Protein AF-A0A962AT14-F1 (afdb_monomer)

Structure (mmCIF, N/CA/C/O backbone):
data_AF-A0A962AT14-F1
#
_entry.id   AF-A0A962AT14-F1
#
loop_
_atom_site.group_PDB
_atom_site.id
_atom_site.type_symbol
_atom_site.label_atom_id
_atom_site.label_alt_id
_atom_site.label_comp_id
_atom_site.label_asym_id
_atom_site.label_entity_id
_atom_site.label_seq_id
_atom_site.pdbx_PDB_ins_code
_atom_site.Cartn_x
_atom_site.Cartn_y
_atom_site.Cartn_z
_atom_site.occupancy
_atom_site.B_iso_or_equiv
_atom_site.auth_s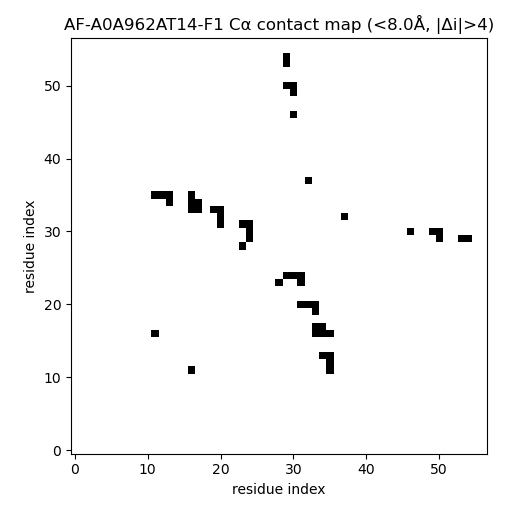eq_id
_atom_site.auth_comp_id
_atom_site.auth_asym_id
_atom_site.auth_atom_id
_atom_site.pdbx_PDB_model_num
ATOM 1 N N . PRO A 1 1 ? 19.175 0.641 -6.484 1.00 87.81 1 PRO A N 1
ATOM 2 C CA . PRO A 1 1 ? 18.965 0.001 -7.805 1.00 87.81 1 PRO A CA 1
ATOM 3 C C . PRO A 1 1 ? 20.026 0.425 -8.838 1.00 87.81 1 PRO A C 1
ATOM 5 O O . PRO A 1 1 ? 20.539 1.536 -8.778 1.00 87.81 1 PRO A O 1
ATOM 8 N N . THR A 1 2 ? 20.368 -0.476 -9.762 1.00 94.50 2 THR A N 1
ATOM 9 C CA . THR A 1 2 ? 21.342 -0.289 -10.858 1.00 94.50 2 THR A CA 1
ATOM 10 C C . THR A 1 2 ? 20.903 -1.123 -12.065 1.00 94.50 2 THR A C 1
ATOM 12 O O . THR A 1 2 ? 20.034 -1.978 -11.922 1.00 94.50 2 THR A O 1
ATOM 15 N N . ARG A 1 3 ? 21.556 -0.974 -13.226 1.00 94.25 3 ARG A N 1
ATOM 16 C CA . ARG A 1 3 ? 21.291 -1.816 -14.414 1.00 94.25 3 ARG A CA 1
ATOM 17 C C . ARG A 1 3 ? 21.521 -3.322 -14.197 1.00 94.25 3 ARG A C 1
ATOM 19 O O . ARG A 1 3 ? 21.078 -4.111 -15.014 1.00 94.25 3 ARG A O 1
ATOM 26 N N . LYS A 1 4 ? 22.222 -3.716 -13.124 1.00 96.75 4 LYS A N 1
ATOM 27 C CA . LYS A 1 4 ? 22.425 -5.127 -12.743 1.00 96.75 4 LYS A CA 1
ATOM 28 C C . LYS A 1 4 ? 21.298 -5.691 -11.864 1.00 96.75 4 LYS A C 1
ATOM 30 O O . LYS A 1 4 ? 21.320 -6.877 -11.561 1.00 96.75 4 LYS A O 1
ATOM 35 N N . HIS A 1 5 ? 20.367 -4.857 -11.395 1.00 98.19 5 HIS A N 1
ATOM 36 C CA . HIS A 1 5 ? 19.196 -5.333 -10.655 1.00 98.19 5 HIS A CA 1
ATOM 37 C C . HIS A 1 5 ? 18.156 -5.912 -11.620 1.00 98.19 5 HIS A C 1
ATOM 39 O O . HIS A 1 5 ? 18.240 -5.700 -12.828 1.00 98.19 5 HIS A O 1
ATOM 45 N N . HIS A 1 6 ? 17.171 -6.623 -11.071 1.00 96.88 6 HIS A N 1
ATOM 46 C CA . HIS A 1 6 ? 16.052 -7.145 -11.848 1.00 96.88 6 HIS A CA 1
ATOM 47 C C . HIS A 1 6 ? 15.367 -6.026 -12.648 1.00 96.88 6 HIS A C 1
ATOM 49 O O . HIS A 1 6 ? 15.163 -4.923 -12.130 1.00 96.88 6 HIS A O 1
ATOM 55 N N . ALA A 1 7 ? 15.050 -6.311 -13.911 1.00 97.06 7 ALA A N 1
ATOM 56 C CA . ALA A 1 7 ? 14.383 -5.359 -14.783 1.00 97.06 7 ALA A CA 1
ATOM 57 C C . ALA A 1 7 ? 12.957 -5.083 -14.287 1.00 97.06 7 ALA A C 1
ATOM 59 O O . ALA A 1 7 ? 12.297 -5.962 -13.736 1.00 97.06 7 ALA A O 1
ATOM 60 N N . VAL A 1 8 ? 12.478 -3.858 -14.496 1.00 96.06 8 VAL A N 1
ATOM 61 C CA . VAL A 1 8 ? 11.055 -3.552 -14.332 1.00 96.06 8 VAL A CA 1
ATOM 62 C C . VAL A 1 8 ? 10.336 -4.122 -15.548 1.00 96.06 8 VAL A C 1
ATOM 64 O O . VAL A 1 8 ? 10.666 -3.744 -16.669 1.00 96.06 8 VAL A O 1
ATOM 67 N N . ILE A 1 9 ? 9.414 -5.054 -15.318 1.00 97.25 9 ILE A N 1
ATOM 68 C CA . ILE A 1 9 ? 8.666 -5.723 -16.390 1.00 97.25 9 ILE A CA 1
ATOM 69 C C . ILE A 1 9 ? 7.457 -4.874 -16.787 1.00 97.25 9 ILE A C 1
ATOM 71 O O . ILE A 1 9 ? 7.241 -4.678 -17.973 1.00 97.25 9 ILE A O 1
ATOM 75 N N . ASP A 1 10 ? 6.760 -4.297 -15.802 1.00 97.25 10 ASP A N 1
ATOM 76 C CA . ASP A 1 10 ? 5.586 -3.448 -16.007 1.00 97.25 10 ASP A CA 1
ATOM 77 C C . ASP A 1 10 ? 5.506 -2.321 -14.968 1.00 97.25 10 ASP A C 1
ATOM 79 O O . ASP A 1 10 ? 5.987 -2.446 -13.835 1.00 97.25 10 ASP A O 1
ATOM 83 N N . PHE A 1 11 ? 4.850 -1.224 -15.355 1.00 97.44 11 PHE A N 1
ATOM 84 C CA . PHE A 1 11 ? 4.456 -0.137 -14.459 1.00 97.44 11 PHE A CA 1
ATOM 85 C C . PHE A 1 11 ? 2.951 -0.205 -14.215 1.00 97.44 11 PHE A C 1
ATOM 87 O O . PHE A 1 11 ? 2.161 0.314 -14.998 1.00 97.44 11 PHE A O 1
ATOM 94 N N . VAL A 1 12 ? 2.574 -0.845 -13.111 1.00 97.88 12 VAL A N 1
ATOM 95 C CA . VAL A 1 12 ? 1.176 -1.026 -12.709 1.00 97.88 12 VAL A CA 1
ATOM 96 C C . VAL A 1 12 ? 0.499 0.327 -12.472 1.00 97.88 12 VAL A C 1
ATOM 98 O O . VAL A 1 12 ? 1.023 1.190 -11.757 1.00 97.88 12 VAL A O 1
ATOM 101 N N . THR A 1 13 ? -0.677 0.506 -13.064 1.00 98.06 13 THR A N 1
ATOM 102 C CA . THR A 1 13 ? -1.473 1.732 -12.974 1.00 98.06 13 THR A CA 1
ATOM 103 C C . THR A 1 13 ? -2.147 1.885 -11.604 1.00 98.06 13 THR A C 1
ATOM 105 O O . THR A 1 13 ? -2.364 0.899 -10.893 1.00 98.06 13 THR A O 1
ATOM 108 N N . PRO A 1 14 ? -2.530 3.111 -11.201 1.00 97.69 14 PRO A N 1
ATOM 109 C CA . PRO A 1 14 ? -3.283 3.323 -9.963 1.00 97.69 14 PRO A CA 1
ATOM 110 C C . PR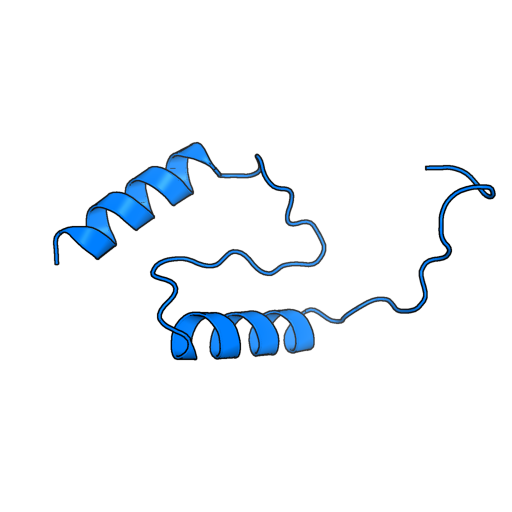O A 1 14 ? -4.577 2.494 -9.863 1.00 97.69 14 PRO A C 1
ATOM 112 O O . PRO A 1 14 ? -4.901 2.009 -8.779 1.00 97.69 14 PRO A O 1
ATOM 115 N N . ASP A 1 15 ? -5.280 2.279 -10.978 1.00 98.31 15 ASP A N 1
ATOM 116 C CA . ASP A 1 15 ? -6.525 1.497 -11.011 1.00 98.31 15 ASP A CA 1
ATOM 117 C C . ASP A 1 15 ? -6.276 0.001 -10.781 1.00 98.31 15 ASP A C 1
ATOM 119 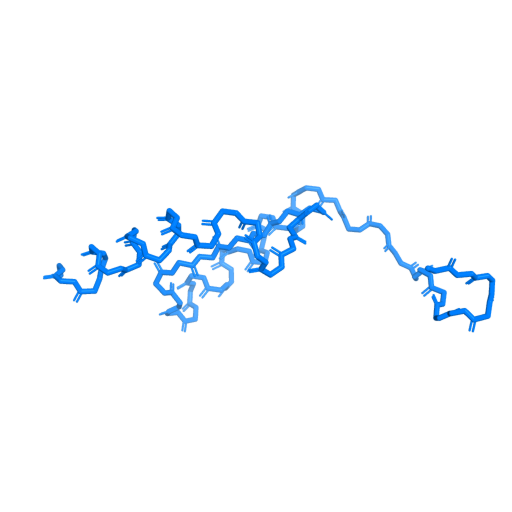O O . ASP A 1 15 ? -7.031 -0.664 -10.069 1.00 98.31 15 ASP A O 1
ATOM 123 N N . GLU A 1 16 ? -5.175 -0.540 -11.301 1.00 98.56 16 GLU A N 1
ATOM 124 C CA . GLU A 1 16 ? -4.776 -1.922 -11.021 1.00 98.56 16 GLU A CA 1
ATOM 125 C C . GLU A 1 16 ? -4.385 -2.112 -9.549 1.00 98.56 16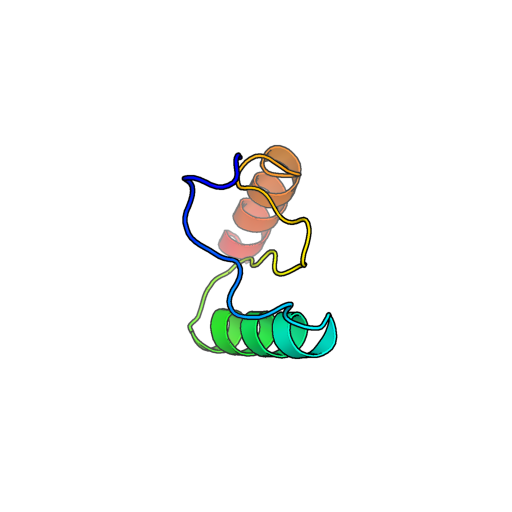 GLU A C 1
ATOM 127 O O . GLU A 1 16 ? -4.781 -3.097 -8.923 1.00 98.56 16 GLU A O 1
ATOM 132 N N . PHE A 1 17 ? -3.695 -1.136 -8.945 1.00 98.56 17 PHE A N 1
ATOM 133 C CA . PHE A 1 17 ? -3.461 -1.140 -7.497 1.00 98.56 17 PHE A CA 1
ATOM 134 C C . PHE A 1 17 ? -4.773 -1.128 -6.704 1.00 98.56 17 PHE A C 1
ATOM 136 O O . PHE A 1 17 ? -4.884 -1.834 -5.696 1.00 98.56 17 PHE A O 1
ATOM 143 N N . LYS A 1 18 ? -5.788 -0.387 -7.173 1.00 98.31 18 LYS A N 1
ATOM 144 C CA . LYS A 1 18 ? -7.120 -0.395 -6.562 1.00 98.31 18 LYS A CA 1
ATOM 145 C C . LYS A 1 18 ? -7.770 -1.776 -6.642 1.00 98.31 18 LYS A C 1
ATOM 147 O O . LYS A 1 18 ? -8.337 -2.237 -5.654 1.00 98.31 18 LYS A O 1
ATOM 152 N N . ALA A 1 19 ? -7.633 -2.468 -7.771 1.00 98.56 19 ALA A N 1
ATOM 153 C CA . ALA A 1 19 ? -8.114 -3.839 -7.909 1.00 98.56 19 ALA A CA 1
ATOM 154 C C . ALA A 1 19 ? -7.415 -4.797 -6.924 1.00 98.56 19 ALA A C 1
ATOM 156 O O . ALA A 1 19 ? -8.081 -5.615 -6.285 1.00 98.56 19 ALA A O 1
ATOM 157 N N . TYR A 1 20 ? -6.096 -4.672 -6.729 1.00 98.50 20 TYR A N 1
ATOM 158 C CA . TYR A 1 20 ? -5.368 -5.469 -5.733 1.00 98.50 20 TYR A CA 1
ATOM 159 C C . TYR A 1 20 ? -5.853 -5.198 -4.307 1.00 98.50 20 TYR A C 1
ATOM 161 O O . TYR A 1 20 ? -6.014 -6.137 -3.526 1.00 98.50 20 TYR A O 1
ATOM 169 N N . GLU A 1 21 ? -6.124 -3.932 -3.976 1.00 98.38 21 GLU A N 1
ATOM 170 C CA . GLU A 1 21 ? -6.701 -3.537 -2.692 1.00 98.38 21 GLU A CA 1
ATOM 171 C C . GLU A 1 21 ? -8.049 -4.233 -2.452 1.00 98.38 21 GLU A C 1
ATOM 173 O O . GLU A 1 21 ? -8.251 -4.861 -1.410 1.00 98.38 21 GLU A O 1
ATOM 178 N N . THR A 1 22 ? -8.948 -4.186 -3.440 1.00 98.56 22 THR A N 1
ATOM 179 C CA . THR A 1 22 ? -10.254 -4.854 -3.382 1.00 98.56 22 THR A CA 1
ATOM 180 C C . THR A 1 22 ? -10.110 -6.359 -3.169 1.00 98.56 22 THR A C 1
ATOM 182 O O . THR A 1 22 ? -10.779 -6.922 -2.302 1.00 98.56 22 THR A 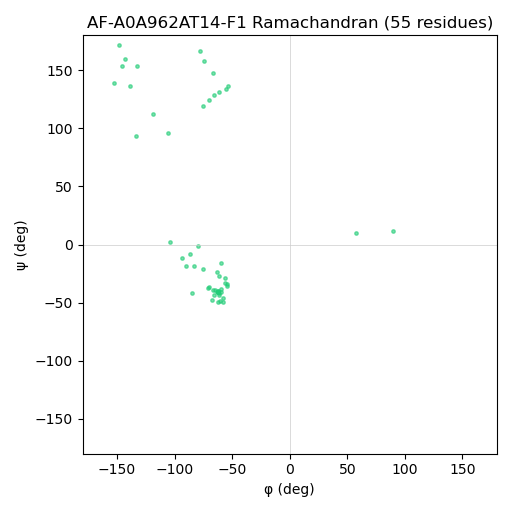O 1
ATOM 185 N N . VAL A 1 23 ? -9.210 -7.016 -3.908 1.00 98.75 23 VAL A N 1
ATOM 186 C CA . VAL A 1 23 ? -8.953 -8.456 -3.757 1.00 98.75 23 VAL A CA 1
ATOM 187 C C . VAL A 1 23 ? -8.400 -8.784 -2.367 1.00 98.75 23 VAL A C 1
ATOM 189 O O . VAL A 1 23 ? -8.801 -9.782 -1.770 1.00 98.75 23 VAL A O 1
ATOM 192 N N . ALA A 1 24 ? -7.499 -7.966 -1.825 1.00 98.56 24 ALA A N 1
ATOM 193 C CA . ALA A 1 24 ? -6.943 -8.176 -0.492 1.00 98.56 24 ALA A CA 1
ATOM 194 C C . ALA A 1 24 ? -8.010 -8.014 0.606 1.00 98.56 24 ALA A C 1
ATOM 196 O O . ALA A 1 24 ? -8.111 -8.867 1.490 1.00 98.56 24 ALA A O 1
ATOM 197 N N . TYR A 1 25 ? -8.870 -6.998 0.521 1.00 98.38 25 TYR A N 1
ATOM 198 C CA . TYR A 1 25 ? -9.996 -6.877 1.451 1.00 98.38 25 TYR A CA 1
ATOM 199 C C . TYR A 1 25 ? -10.973 -8.053 1.334 1.00 98.38 25 TYR A C 1
ATOM 201 O O . TYR A 1 25 ? -11.380 -8.603 2.355 1.00 98.38 25 TYR A O 1
ATOM 209 N N . ALA A 1 26 ? -11.273 -8.521 0.118 1.00 98.50 26 ALA A N 1
ATOM 210 C CA . ALA A 1 26 ? -12.097 -9.715 -0.089 1.00 98.50 26 ALA A CA 1
ATOM 211 C C . ALA A 1 26 ? -11.470 -10.991 0.510 1.00 98.50 26 ALA A C 1
ATOM 213 O O . ALA A 1 26 ? -12.184 -11.910 0.902 1.00 98.50 26 ALA A O 1
ATOM 214 N N . LYS A 1 27 ? -10.136 -11.045 0.626 1.00 98.50 27 LYS A N 1
ATOM 215 C CA . LYS A 1 27 ? -9.396 -12.125 1.305 1.00 98.50 27 LYS A CA 1
ATOM 216 C C . LYS A 1 27 ? -9.379 -12.000 2.835 1.00 98.50 27 LYS A C 1
ATOM 218 O O . LYS A 1 27 ? -8.805 -12.863 3.492 1.00 98.50 27 LYS A O 1
ATOM 223 N N . GLY A 1 28 ? -9.989 -10.961 3.408 1.00 98.00 28 GLY A N 1
ATOM 224 C CA . GLY A 1 28 ? -10.118 -10.785 4.856 1.00 98.00 28 GLY A CA 1
ATOM 225 C C . GLY A 1 28 ? -8.970 -10.022 5.521 1.00 98.00 28 GLY A C 1
ATOM 226 O O . GLY A 1 28 ? -8.885 -10.005 6.749 1.00 98.00 28 GLY A O 1
ATOM 227 N N . PHE A 1 29 ? -8.086 -9.371 4.755 1.00 98.12 29 PHE A N 1
ATOM 228 C CA . PHE A 1 29 ? -7.120 -8.450 5.356 1.00 98.12 29 PHE A CA 1
ATOM 229 C C . PHE A 1 29 ? -7.853 -7.255 5.968 1.00 98.12 29 PHE A C 1
ATOM 231 O O . PHE A 1 29 ? -8.649 -6.595 5.309 1.00 98.12 29 PHE A O 1
ATOM 238 N N . LEU A 1 30 ? -7.559 -6.946 7.230 1.00 97.50 30 LEU A N 1
ATOM 239 C CA . LEU A 1 30 ? -8.235 -5.866 7.953 1.00 97.50 30 LEU A CA 1
ATOM 240 C C . LEU A 1 30 ? -7.766 -4.470 7.524 1.00 97.50 30 LEU A C 1
ATOM 242 O O . LEU A 1 30 ? -8.474 -3.494 7.745 1.00 97.50 30 LEU A O 1
ATOM 246 N N . LEU A 1 31 ? -6.586 -4.345 6.917 1.00 97.44 31 LEU A N 1
ATOM 247 C CA . LEU A 1 31 ? -6.035 -3.095 6.395 1.00 97.44 31 LEU A CA 1
ATOM 248 C C . LEU A 1 31 ? -5.082 -3.403 5.240 1.00 97.44 31 LEU A C 1
ATOM 250 O O . LEU A 1 31 ? -4.309 -4.357 5.319 1.00 97.44 31 LEU A O 1
ATOM 254 N N . VAL A 1 32 ? -5.139 -2.593 4.184 1.00 97.62 32 VAL A N 1
ATOM 255 C CA . VAL A 1 32 ? -4.330 -2.753 2.973 1.00 97.62 32 VAL A CA 1
ATOM 256 C C . VAL A 1 32 ? -3.837 -1.380 2.520 1.00 97.62 32 VAL A C 1
ATOM 258 O O . VAL A 1 32 ? -4.610 -0.427 2.506 1.00 97.62 32 VAL A O 1
ATOM 261 N N . ALA A 1 33 ? -2.565 -1.291 2.130 1.00 97.12 33 ALA A N 1
ATOM 262 C CA . ALA A 1 33 ? -1.994 -0.135 1.447 1.00 97.12 33 ALA A CA 1
ATOM 263 C C . ALA A 1 33 ? -1.483 -0.585 0.071 1.00 97.12 33 ALA A C 1
ATOM 265 O O . ALA A 1 33 ? -0.527 -1.354 -0.013 1.00 97.12 33 ALA A O 1
ATOM 266 N N . ALA A 1 34 ? -2.117 -0.118 -1.003 1.00 97.94 34 ALA A N 1
ATOM 267 C CA . ALA A 1 34 ? -1.796 -0.519 -2.371 1.00 97.94 34 ALA A CA 1
ATOM 268 C C . ALA A 1 34 ? -1.698 0.722 -3.265 1.00 97.94 34 ALA A C 1
ATOM 270 O O . ALA A 1 34 ? -2.694 1.218 -3.779 1.00 97.94 34 ALA A O 1
ATOM 271 N N . THR A 1 35 ? -0.484 1.253 -3.412 1.00 96.50 35 THR A N 1
ATOM 272 C CA . THR A 1 35 ? -0.172 2.372 -4.314 1.00 96.50 35 THR A CA 1
ATOM 273 C C . THR A 1 35 ? 1.213 2.160 -4.938 1.00 96.50 35 THR A C 1
ATOM 275 O O . THR A 1 35 ? 2.036 1.458 -4.338 1.00 96.50 35 THR A O 1
ATOM 278 N N . PRO A 1 36 ? 1.542 2.811 -6.072 1.00 96.88 36 PRO A N 1
ATOM 279 C CA . PRO A 1 36 ? 2.859 2.674 -6.709 1.00 96.88 36 PRO A CA 1
ATOM 280 C C . PRO A 1 36 ? 4.054 3.015 -5.799 1.00 96.88 36 PRO A C 1
ATOM 282 O O . PRO A 1 36 ? 5.160 2.491 -5.964 1.00 96.88 36 PRO A O 1
ATOM 285 N N . LEU A 1 37 ? 3.848 3.902 -4.822 1.00 96.00 37 LEU A N 1
ATOM 286 C CA . LEU A 1 37 ? 4.898 4.385 -3.923 1.00 96.00 37 LEU A CA 1
ATOM 287 C C . LEU A 1 37 ? 4.833 3.777 -2.522 1.00 96.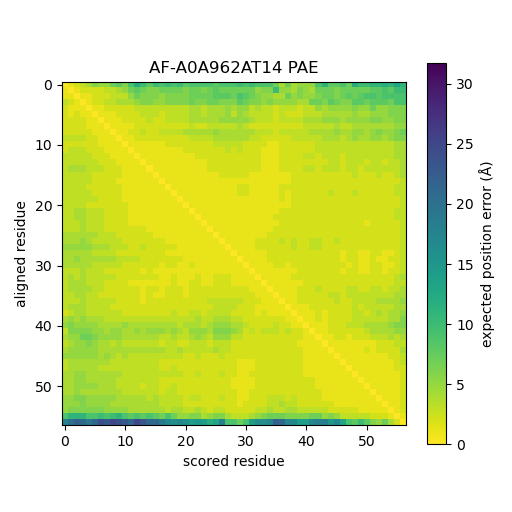00 37 LEU A C 1
ATOM 289 O O . LEU A 1 37 ? 5.683 4.103 -1.693 1.00 96.00 37 LEU A O 1
ATOM 293 N N . THR A 1 38 ? 3.899 2.858 -2.257 1.00 95.88 38 THR A N 1
ATOM 294 C CA . THR A 1 38 ? 3.845 2.155 -0.974 1.00 95.88 38 THR A CA 1
ATOM 295 C C . THR A 1 38 ? 5.193 1.482 -0.687 1.00 95.88 38 THR A C 1
ATOM 297 O O . THR A 1 38 ? 5.818 0.851 -1.547 1.00 95.88 38 THR A O 1
ATOM 300 N N . ARG A 1 39 ? 5.673 1.650 0.545 1.00 96.38 39 ARG A N 1
ATOM 301 C CA . ARG A 1 39 ? 6.849 0.980 1.113 1.00 96.38 39 ARG A CA 1
ATOM 302 C C . ARG A 1 39 ? 6.457 0.452 2.485 1.00 96.38 39 ARG A C 1
ATOM 304 O O . ARG A 1 39 ? 5.585 1.029 3.124 1.00 96.38 39 ARG A O 1
ATOM 311 N N . SER A 1 40 ? 7.116 -0.603 2.951 1.00 94.31 40 SER A N 1
ATOM 312 C CA . SER A 1 40 ? 6.720 -1.320 4.173 1.00 94.31 40 SER A CA 1
ATOM 313 C C . SER A 1 40 ? 6.638 -0.451 5.433 1.00 94.31 40 SER A C 1
ATOM 315 O O . SER A 1 40 ? 5.802 -0.711 6.289 1.00 94.31 40 SER A O 1
ATOM 317 N N . SER A 1 41 ? 7.485 0.573 5.563 1.00 95.56 41 SER A N 1
ATOM 318 C CA . SER A 1 41 ? 7.494 1.479 6.719 1.00 95.56 41 SER A CA 1
ATOM 319 C C . SER A 1 41 ? 6.648 2.741 6.534 1.00 95.56 41 SER A C 1
ATOM 321 O O . SER A 1 41 ? 6.425 3.476 7.497 1.00 95.56 41 SER A O 1
ATOM 323 N N . HIS A 1 42 ? 6.185 3.025 5.315 1.00 93.62 42 HIS A N 1
ATOM 324 C CA . HIS A 1 42 ? 5.443 4.246 5.030 1.00 93.62 42 HIS A CA 1
ATOM 325 C C . HIS A 1 42 ? 4.063 4.179 5.694 1.00 93.62 42 HIS A C 1
ATOM 327 O O . HIS A 1 42 ? 3.338 3.215 5.490 1.00 93.62 42 HIS A O 1
ATOM 333 N N . HIS A 1 43 ? 3.738 5.172 6.528 1.00 95.38 43 HIS A N 1
ATOM 334 C CA . HIS A 1 43 ? 2.528 5.220 7.366 1.00 95.38 43 HIS A CA 1
ATOM 335 C C . HIS A 1 43 ? 2.320 4.050 8.344 1.00 95.38 43 HIS A C 1
ATOM 337 O O . HIS A 1 43 ? 1.283 3.998 9.002 1.00 95.38 43 HIS A O 1
ATOM 343 N N . ALA A 1 44 ? 3.314 3.176 8.544 1.00 96.00 44 ALA A N 1
ATOM 344 C CA . ALA A 1 44 ? 3.157 1.953 9.335 1.00 96.00 44 ALA A CA 1
ATOM 345 C C . ALA A 1 44 ? 2.629 2.193 10.765 1.00 96.00 44 ALA A C 1
ATOM 347 O O . ALA A 1 44 ? 1.860 1.383 11.273 1.00 96.00 44 ALA A O 1
ATOM 348 N N . GLY A 1 45 ? 2.997 3.309 11.407 1.00 97.25 45 GLY A N 1
ATOM 349 C CA . GLY A 1 45 ? 2.491 3.663 12.739 1.00 97.25 45 GLY A CA 1
ATOM 350 C C . GLY A 1 45 ? 0.995 3.999 12.757 1.00 97.25 45 GLY A C 1
ATOM 351 O O . GLY A 1 45 ? 0.249 3.468 13.581 1.00 97.25 45 GLY A O 1
ATOM 352 N N . ASP A 1 46 ? 0.539 4.846 11.834 1.00 97.19 46 ASP A N 1
ATOM 353 C CA . ASP A 1 46 ? -0.877 5.221 11.736 1.00 97.19 46 ASP A CA 1
ATOM 354 C C . ASP A 1 46 ? -1.733 4.062 11.230 1.00 97.19 46 ASP A C 1
ATOM 356 O O . ASP A 1 46 ? -2.840 3.841 11.721 1.00 97.19 46 ASP A O 1
ATOM 360 N N . ASP A 1 47 ? -1.201 3.284 10.292 1.00 97.00 47 ASP A N 1
ATOM 361 C CA . ASP A 1 47 ? -1.845 2.086 9.775 1.00 97.00 47 ASP A CA 1
ATOM 362 C C . ASP A 1 47 ? -1.974 1.014 10.858 1.00 97.00 47 ASP A C 1
ATOM 364 O O . ASP A 1 47 ? -3.035 0.409 1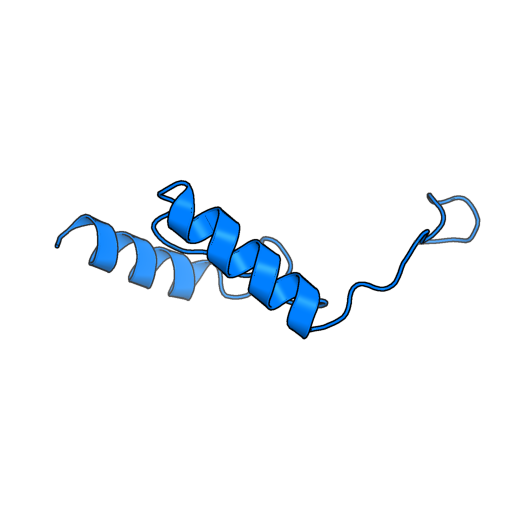1.007 1.00 97.00 47 ASP A O 1
ATOM 368 N N . PHE A 1 48 ? -0.965 0.845 11.713 1.00 96.94 48 PHE A N 1
ATOM 369 C CA . PHE A 1 48 ? -1.083 -0.055 12.854 1.00 96.94 48 PHE A CA 1
ATOM 370 C C . PHE A 1 48 ? -2.188 0.380 13.826 1.00 96.94 48 PHE A C 1
ATOM 372 O O . PHE A 1 48 ? -2.961 -0.462 14.284 1.00 96.94 48 PHE A O 1
ATOM 379 N N . ARG A 1 49 ? -2.331 1.686 14.090 1.00 97.69 49 ARG A N 1
ATOM 380 C CA . ARG A 1 49 ? -3.421 2.208 14.931 1.00 97.69 49 ARG A CA 1
ATOM 381 C C . ARG A 1 49 ? -4.797 1.888 14.333 1.00 97.69 49 ARG A C 1
ATOM 383 O O . ARG A 1 49 ? -5.633 1.306 15.022 1.00 97.69 49 ARG A O 1
ATOM 390 N N . LYS A 1 50 ? -5.001 2.161 13.039 1.00 97.12 50 LYS A N 1
ATOM 391 C CA . LYS A 1 50 ? -6.248 1.823 12.320 1.00 97.12 50 LYS A CA 1
ATOM 392 C C . LYS A 1 50 ? -6.529 0.320 12.333 1.00 97.12 50 LYS A C 1
ATOM 394 O O . LYS A 1 50 ? -7.670 -0.101 12.497 1.00 97.12 50 LYS A O 1
ATOM 399 N N . LEU A 1 51 ? -5.495 -0.506 12.161 1.00 97.25 51 LEU A N 1
ATOM 400 C CA . LEU A 1 51 ? -5.615 -1.961 12.219 1.00 97.25 51 LEU A CA 1
ATOM 401 C C . LEU A 1 51 ? -6.092 -2.429 13.601 1.00 97.25 51 LEU A C 1
ATOM 403 O O . LEU A 1 51 ? -6.963 -3.293 13.689 1.00 97.25 51 LEU A O 1
ATOM 407 N N . GLN A 1 52 ? -5.543 -1.857 14.678 1.00 97.94 52 GLN A N 1
ATOM 408 C CA . GLN A 1 52 ? -5.979 -2.161 16.041 1.00 97.94 52 GLN A CA 1
ATOM 409 C C . GLN A 1 52 ? -7.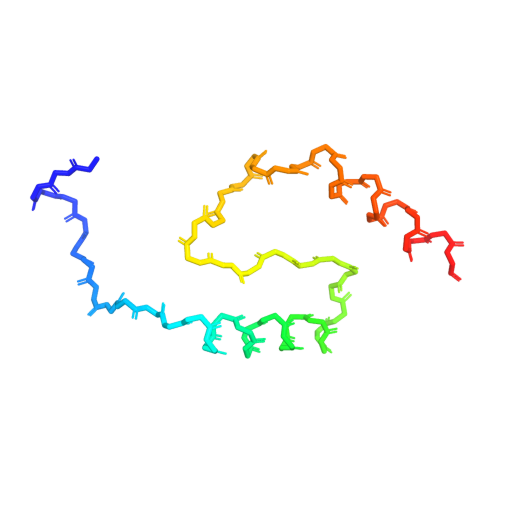440 -1.770 16.279 1.00 97.94 52 GLN A C 1
ATOM 411 O O . GLN A 1 52 ? -8.159 -2.520 16.934 1.00 97.94 52 GLN A O 1
ATOM 416 N N . GLU A 1 53 ? -7.884 -0.626 15.757 1.00 97.44 53 GLU A N 1
ATOM 417 C CA . GLU A 1 53 ? -9.282 -0.183 15.833 1.00 97.44 53 GLU A CA 1
ATOM 418 C C . GLU A 1 53 ? -10.216 -1.153 15.100 1.00 97.44 53 GLU A C 1
ATOM 420 O O . GLU A 1 53 ? -11.165 -1.652 15.699 1.00 97.44 53 GLU A O 1
ATOM 425 N N . ARG A 1 54 ? -9.889 -1.519 13.853 1.00 96.38 54 ARG A N 1
ATOM 426 C CA . ARG A 1 54 ? -10.675 -2.469 13.041 1.00 96.38 54 ARG A CA 1
ATOM 427 C C . ARG A 1 54 ? -10.747 -3.880 13.622 1.00 96.38 54 ARG A C 1
ATOM 429 O O . ARG A 1 54 ? -11.647 -4.631 13.279 1.00 96.38 54 ARG A O 1
ATOM 436 N N . ARG A 1 55 ? -9.788 -4.273 14.464 1.00 96.12 55 ARG A N 1
ATOM 437 C CA . ARG A 1 55 ? -9.791 -5.582 15.137 1.00 96.12 55 ARG A CA 1
ATOM 438 C C . ARG A 1 55 ? -10.657 -5.607 16.401 1.00 96.12 55 ARG A C 1
ATOM 440 O O . ARG A 1 55 ? -10.957 -6.688 16.898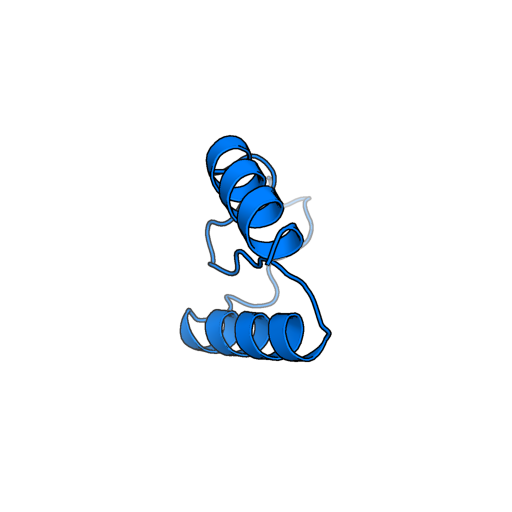 1.00 96.12 55 ARG A O 1
ATOM 447 N N . LYS A 1 56 ? -10.986 -4.442 16.962 1.00 93.75 56 LYS A N 1
ATOM 448 C CA . LYS A 1 56 ? -11.788 -4.317 18.189 1.00 93.75 56 LYS A CA 1
ATOM 449 C C . LYS A 1 56 ? -13.295 -4.232 17.917 1.00 93.75 56 LYS A C 1
ATOM 451 O O . LYS A 1 56 ? -14.056 -4.419 18.860 1.00 93.75 56 LYS A O 1
ATOM 456 N N . SER A 1 57 ? -13.696 -3.909 16.685 1.00 72.38 57 SER A N 1
ATOM 457 C CA . SER A 1 57 ? -15.087 -3.902 16.205 1.00 72.38 57 SER A CA 1
ATOM 458 C C . SER A 1 57 ? -15.529 -5.282 15.746 1.00 72.38 57 SER A C 1
ATOM 460 O O . SER A 1 57 ? -16.681 -5.649 16.044 1.00 72.38 57 SER A O 1
#

Sequence (57 aa):
PTRKHHAVIDFVTPDEFKAYETVAYAKGFLLVAATPLTRSSHHAGDDFRKLQERRKS

Mean predicted aligned error: 2.88 Å

pLDDT: mean 96.53, std 3.68, range [72.38, 98.75]

Nearest PDB structures (foldseek):
  5exk-assembly4_G  TM=9.716E-01  e=6.895E-02  Mycobacterium tuberculosis H37Rv

Solvent-accessible surface area (backbone atoms only — not comparable to full-atom values): 3776 Å² total; per-residue (Å²): 140,57,94,87,47,86,79,83,88,74,85,79,50,73,68,57,28,48,51,52,40,54,53,43,46,75,72,66,49,84,70,82,85,57,53,94,80,66,49,90,71,64,63,42,69,62,51,49,52,52,40,55,55,64,71,73,110

Foldseek 3Di:
DDPPDDDDPDDDDQVNLVVVQVVVVVVVDLDDDGDSPDDPPVCVVVRVVSSVVSVVD

Secondary structure (DSSP, 8-state):
--TTSPPP-----HHHHHHHHHHHHHTT-S----STT--TTTTHHHHHHHHHHHHH-

Radius of gyration: 14.46 Å; Cα contacts (8 Å, |Δi|>4): 26; chains: 1; bounding box: 38×17×35 Å